Protein AF-A0A6A5A853-F1 (afdb_monomer_lite)

pLDDT: mean 79.04, std 18.07, range [31.53, 97.19]

Secondary structure (DSSP, 8-state):
---------------SS----S--HHHHTTS-TTS-TTT-HHHHHHHHHHHH----TT----HHHHH--STHHHHH---S-STTTTTHHHHHHHHT-SSHHHHHHHHHHHHHHHS--SS-EEEEEE-SS-TTSEEEEEE----SS-THHHH-HHHHHHHHHHHHHHHHHHHHHTT-TT-

Structure (mmCIF, N/CA/C/O backbone):
data_AF-A0A6A5A853-F1
#
_entry.id   AF-A0A6A5A853-F1
#
loop_
_atom_site.group_PDB
_atom_site.id
_atom_site.type_symbol
_atom_site.label_atom_id
_atom_site.label_alt_id
_atom_site.label_comp_id
_atom_site.label_asym_id
_atom_site.label_entity_id
_atom_site.label_seq_id
_atom_site.pdbx_PDB_ins_code
_atom_site.Cartn_x
_atom_site.Cartn_y
_atom_site.Cartn_z
_atom_site.occupancy
_atom_site.B_iso_or_equiv
_atom_site.auth_seq_id
_atom_site.auth_comp_id
_atom_site.auth_asym_id
_atom_site.auth_atom_id
_atom_site.pdbx_PDB_model_num
ATOM 1 N N . MET A 1 1 ? 55.781 -41.368 -18.806 1.00 39.34 1 MET A N 1
ATOM 2 C CA . MET A 1 1 ? 54.923 -41.320 -20.010 1.00 39.34 1 MET A CA 1
ATOM 3 C C . MET A 1 1 ? 53.475 -41.257 -19.551 1.00 39.34 1 MET A C 1
ATOM 5 O O . MET A 1 1 ? 52.946 -42.272 -19.120 1.00 39.34 1 MET A O 1
ATOM 9 N N . VAL A 1 2 ? 52.880 -40.063 -19.528 1.00 32.03 2 VAL A N 1
ATOM 10 C CA . VAL A 1 2 ? 51.516 -39.831 -19.022 1.00 32.03 2 VAL A CA 1
ATOM 11 C C . VAL A 1 2 ? 50.586 -39.707 -20.227 1.00 32.03 2 VAL A C 1
ATOM 13 O O . VAL A 1 2 ? 50.785 -38.834 -21.066 1.00 32.03 2 VAL A O 1
ATOM 16 N N . LYS A 1 3 ? 49.622 -40.625 -20.353 1.00 31.53 3 LYS A N 1
ATOM 17 C CA . LYS A 1 3 ? 48.607 -40.612 -21.414 1.00 31.53 3 LYS A CA 1
ATOM 18 C C . LYS A 1 3 ? 47.469 -39.683 -20.992 1.00 31.53 3 LYS A C 1
ATOM 20 O O . LYS A 1 3 ? 46.759 -39.989 -20.041 1.00 31.53 3 LYS A O 1
ATOM 25 N N . ILE A 1 4 ? 47.308 -38.569 -21.700 1.00 37.59 4 ILE A N 1
ATOM 26 C CA . ILE A 1 4 ? 46.165 -37.664 -21.547 1.00 37.59 4 ILE A CA 1
ATOM 27 C C . ILE A 1 4 ? 45.057 -38.181 -22.466 1.00 37.59 4 ILE A C 1
ATOM 29 O O . ILE A 1 4 ? 45.214 -38.197 -23.685 1.00 37.59 4 ILE A O 1
ATOM 33 N N . ILE A 1 5 ? 43.960 -38.651 -21.875 1.00 41.09 5 ILE A N 1
ATOM 34 C CA . ILE A 1 5 ? 42.750 -39.044 -22.601 1.00 41.09 5 ILE A CA 1
ATOM 35 C C . ILE A 1 5 ? 41.866 -37.799 -22.678 1.00 41.09 5 ILE A C 1
ATOM 37 O O . ILE A 1 5 ? 41.327 -37.355 -21.668 1.00 41.09 5 ILE A O 1
ATOM 41 N N . VAL A 1 6 ? 41.753 -37.217 -23.871 1.00 38.09 6 VAL A N 1
ATOM 42 C CA . VAL A 1 6 ? 40.816 -36.123 -24.150 1.00 38.09 6 VAL A CA 1
ATOM 43 C C . VAL A 1 6 ? 39.434 -36.742 -24.340 1.00 38.09 6 VAL A C 1
ATOM 45 O O . VAL A 1 6 ? 39.180 -37.409 -25.341 1.00 38.09 6 VAL A O 1
ATOM 48 N N . ALA A 1 7 ? 38.552 -36.559 -23.360 1.00 42.62 7 ALA A N 1
ATOM 49 C CA . ALA A 1 7 ? 37.142 -36.891 -23.500 1.00 42.62 7 ALA A CA 1
ATOM 50 C C . ALA A 1 7 ? 36.478 -35.828 -24.388 1.00 42.62 7 ALA A C 1
ATOM 52 O O . ALA A 1 7 ? 36.360 -34.667 -23.999 1.00 42.62 7 ALA A O 1
ATOM 53 N N . ALA A 1 8 ? 36.081 -36.220 -25.598 1.00 42.03 8 ALA A N 1
ATOM 54 C CA . ALA A 1 8 ? 35.264 -35.389 -26.468 1.00 42.03 8 ALA A CA 1
ATOM 55 C C . ALA A 1 8 ? 33.878 -35.211 -25.825 1.00 42.03 8 ALA A C 1
ATOM 57 O O . ALA A 1 8 ? 33.129 -36.175 -25.675 1.00 42.03 8 ALA A O 1
ATOM 58 N N . LEU A 1 9 ? 33.551 -33.980 -25.430 1.00 42.72 9 LEU A N 1
ATOM 59 C CA . LEU A 1 9 ? 32.197 -33.583 -25.054 1.00 42.72 9 LEU A CA 1
ATOM 60 C C . LEU A 1 9 ? 31.301 -33.708 -26.292 1.00 42.72 9 LEU A C 1
ATOM 62 O O . LEU A 1 9 ? 31.403 -32.921 -27.231 1.00 42.72 9 LEU A O 1
ATOM 66 N N . SER A 1 10 ? 30.435 -34.717 -26.306 1.00 42.38 10 SER A N 1
ATOM 67 C CA . SER A 1 10 ? 29.369 -34.843 -27.293 1.00 42.38 10 SER A CA 1
ATOM 68 C C . SER A 1 10 ? 28.344 -33.729 -27.072 1.00 42.38 10 SER A C 1
ATOM 70 O O . SER A 1 10 ? 27.601 -33.746 -26.090 1.00 42.38 10 SER A O 1
ATOM 72 N N . ALA A 1 11 ? 28.299 -32.764 -27.989 1.00 46.34 11 ALA A N 1
ATOM 73 C CA . ALA A 1 11 ? 27.230 -31.780 -28.076 1.00 46.34 11 ALA A CA 1
ATOM 74 C C . ALA A 1 11 ? 25.948 -32.465 -28.572 1.00 46.34 11 ALA A C 1
ATOM 76 O O . ALA A 1 11 ? 25.754 -32.650 -29.769 1.00 46.34 11 ALA A O 1
ATOM 77 N N . ALA A 1 12 ? 25.085 -32.875 -27.645 1.00 43.31 12 ALA A N 1
ATOM 78 C CA . ALA A 1 12 ? 23.719 -33.278 -27.956 1.00 43.31 12 ALA A CA 1
ATOM 79 C C . ALA A 1 12 ? 22.814 -33.055 -26.738 1.00 43.31 12 ALA A C 1
ATOM 81 O O . ALA A 1 12 ? 22.357 -33.995 -26.097 1.00 43.31 12 ALA A O 1
ATOM 82 N N . VAL A 1 13 ? 22.544 -31.787 -26.430 1.00 45.78 13 VAL A N 1
ATOM 83 C CA . VAL A 1 13 ? 21.295 -31.402 -25.763 1.00 45.78 13 VAL A CA 1
ATOM 84 C C . VAL A 1 13 ? 20.486 -30.631 -26.801 1.00 45.78 13 VAL A C 1
ATOM 86 O O . VAL A 1 13 ? 20.408 -29.409 -26.773 1.00 45.78 13 VAL A O 1
ATOM 89 N N . ALA A 1 14 ? 19.949 -31.352 -27.789 1.00 42.47 14 ALA A N 1
ATOM 90 C CA . ALA A 1 14 ? 18.839 -30.830 -28.573 1.00 42.47 14 ALA A CA 1
ATOM 91 C C . ALA A 1 14 ? 17.615 -30.887 -27.654 1.00 42.47 14 ALA A C 1
ATOM 93 O O . ALA A 1 14 ? 17.169 -31.961 -27.247 1.00 42.47 14 ALA A O 1
ATOM 94 N N . SER A 1 15 ? 17.178 -29.711 -27.225 1.00 48.81 15 SER A N 1
ATOM 95 C CA . SER A 1 15 ? 16.105 -29.495 -26.269 1.00 48.81 15 SER A CA 1
ATOM 96 C C . SER A 1 15 ? 14.772 -30.045 -26.791 1.00 48.81 15 SER A C 1
ATOM 98 O O . SER A 1 15 ? 14.417 -29.879 -27.952 1.00 48.81 15 SER A O 1
ATOM 100 N N . ALA A 1 16 ? 14.005 -30.686 -25.908 1.00 45.00 16 ALA A N 1
ATOM 101 C CA . ALA A 1 16 ? 12.669 -31.229 -26.173 1.00 45.00 16 ALA A CA 1
ATOM 102 C C . ALA A 1 16 ? 11.570 -30.146 -26.288 1.00 45.00 16 ALA A C 1
ATOM 104 O O . ALA A 1 16 ? 10.405 -30.405 -25.991 1.00 45.00 16 ALA A O 1
ATOM 105 N N . PHE A 1 17 ? 11.925 -28.933 -26.710 1.00 49.03 17 PHE A N 1
ATOM 106 C CA . PHE A 1 17 ? 10.960 -27.899 -27.062 1.00 49.03 17 PHE A CA 1
ATOM 107 C C . PHE A 1 17 ? 10.778 -27.955 -28.577 1.00 49.03 17 PHE A C 1
ATOM 109 O O . PHE A 1 17 ? 11.746 -27.818 -29.321 1.00 49.03 17 PHE A O 1
ATOM 116 N N . GLY A 1 18 ? 9.553 -28.217 -29.040 1.00 44.97 18 GLY A N 1
ATOM 117 C CA . GLY A 1 18 ? 9.230 -28.145 -30.464 1.00 44.97 18 GLY A CA 1
ATOM 118 C C . GLY A 1 18 ? 9.735 -26.831 -31.063 1.00 44.97 18 GLY A C 1
ATOM 119 O O . GLY A 1 18 ? 9.743 -25.800 -30.392 1.00 44.97 18 GLY A O 1
ATOM 120 N N . THR A 1 19 ? 10.190 -26.871 -32.313 1.00 48.22 19 THR A N 1
ATOM 121 C CA . THR A 1 19 ? 10.707 -25.697 -33.018 1.00 48.22 19 THR A CA 1
ATOM 122 C C . THR A 1 19 ? 9.565 -24.715 -33.272 1.00 48.22 19 THR A C 1
ATOM 124 O O . THR A 1 19 ? 8.918 -24.763 -34.317 1.00 48.22 19 THR A O 1
ATOM 127 N N . ILE A 1 20 ? 9.299 -23.818 -32.324 1.00 53.41 20 ILE A N 1
ATOM 128 C CA . ILE A 1 20 ? 8.669 -22.539 -32.642 1.00 53.41 20 ILE A CA 1
ATOM 129 C C . ILE A 1 20 ? 9.735 -21.791 -33.441 1.00 53.41 20 ILE A C 1
ATOM 131 O O . ILE A 1 20 ? 10.624 -21.170 -32.869 1.00 53.41 20 ILE A O 1
ATOM 135 N N . SER A 1 21 ? 9.738 -21.978 -34.761 1.00 61.03 21 SER A N 1
ATOM 136 C CA . SER A 1 21 ? 10.718 -21.334 -35.637 1.00 61.03 21 SER A CA 1
ATOM 137 C C . SER A 1 21 ? 10.469 -19.833 -35.748 1.00 61.03 21 SER A C 1
ATOM 139 O O . SER A 1 21 ? 11.397 -19.097 -36.054 1.00 61.03 21 SER A O 1
ATOM 141 N N . GLU A 1 22 ? 9.238 -19.384 -35.485 1.00 71.75 22 GLU A N 1
ATOM 142 C CA . GLU A 1 22 ? 8.838 -17.982 -35.565 1.00 71.75 22 GLU A CA 1
ATOM 143 C C . GLU A 1 22 ? 7.839 -17.653 -34.452 1.00 71.75 22 GLU A C 1
ATOM 145 O O . GLU A 1 22 ? 6.860 -18.374 -34.233 1.00 71.75 22 GLU A O 1
ATOM 150 N N . LEU A 1 23 ? 8.099 -16.561 -33.734 1.00 79.69 23 LEU A N 1
ATOM 151 C CA . LEU A 1 23 ? 7.149 -16.002 -32.779 1.00 79.69 23 LEU A CA 1
ATOM 152 C C . LEU A 1 23 ? 5.964 -15.375 -33.538 1.00 79.69 23 LEU A C 1
ATOM 154 O O . LEU A 1 23 ? 6.157 -14.835 -34.631 1.00 79.69 23 LEU A O 1
ATOM 158 N N . PRO A 1 24 ? 4.739 -15.402 -32.976 1.00 85.94 24 PRO A N 1
ATOM 159 C CA . PRO A 1 24 ? 3.606 -14.672 -33.539 1.00 85.94 24 PRO A CA 1
ATOM 160 C C . PRO A 1 24 ? 3.952 -13.196 -33.760 1.00 85.94 24 PRO A C 1
ATOM 162 O O . PRO A 1 24 ? 4.693 -12.605 -32.970 1.00 85.94 24 PRO A O 1
ATOM 165 N N . ARG A 1 25 ? 3.390 -12.585 -34.810 1.00 82.81 25 ARG A N 1
ATOM 166 C CA . ARG A 1 25 ? 3.684 -11.187 -35.181 1.00 82.81 25 ARG A CA 1
ATOM 167 C C . ARG A 1 25 ? 3.374 -10.199 -34.062 1.00 82.81 25 ARG A C 1
ATOM 169 O O . ARG A 1 25 ? 4.016 -9.161 -33.952 1.00 82.81 25 ARG A O 1
ATOM 176 N N . GLU A 1 26 ? 2.408 -10.530 -33.219 1.00 83.12 26 GLU A N 1
ATOM 177 C CA . GLU A 1 26 ? 2.022 -9.762 -32.041 1.00 83.12 26 GLU A CA 1
ATOM 178 C C . GLU A 1 26 ? 3.152 -9.671 -31.006 1.00 83.12 26 GLU A C 1
ATOM 180 O O . GLU A 1 26 ? 3.218 -8.693 -30.275 1.00 83.12 26 GLU A O 1
ATOM 185 N N . ILE A 1 27 ? 4.046 -10.664 -30.958 1.00 84.12 27 ILE A N 1
ATOM 186 C CA . ILE A 1 27 ? 5.218 -10.677 -30.077 1.00 84.12 27 ILE A CA 1
ATOM 187 C C . ILE A 1 27 ? 6.435 -10.124 -30.817 1.00 84.12 27 ILE A C 1
ATOM 189 O O . ILE A 1 27 ? 7.106 -9.238 -30.298 1.00 84.12 27 ILE A O 1
ATOM 193 N N . SER A 1 28 ? 6.697 -10.576 -32.048 1.00 84.56 28 SER A N 1
ATOM 194 C CA . SER A 1 28 ? 7.885 -10.127 -32.788 1.00 84.56 28 SER A CA 1
ATOM 195 C C . SER A 1 28 ? 7.856 -8.638 -33.146 1.00 84.56 28 SER A C 1
ATOM 197 O O . SER A 1 28 ? 8.901 -8.001 -33.168 1.00 84.56 28 SER A O 1
ATOM 199 N N . SER A 1 29 ? 6.676 -8.033 -33.331 1.00 89.00 29 SER A N 1
ATOM 200 C CA . SER A 1 29 ? 6.549 -6.577 -33.534 1.00 89.00 29 SER A CA 1
ATOM 201 C C . SER A 1 29 ? 6.886 -5.726 -32.302 1.00 89.00 29 SER A C 1
ATOM 203 O O . SER A 1 29 ? 7.040 -4.513 -32.432 1.00 89.00 29 SER A O 1
ATOM 205 N N . LEU A 1 30 ? 6.997 -6.334 -31.117 1.00 89.94 30 LEU A N 1
ATOM 206 C CA . LEU A 1 30 ? 7.338 -5.658 -29.861 1.00 89.94 30 LEU A CA 1
ATOM 207 C C . LEU A 1 30 ? 8.830 -5.767 -29.511 1.00 89.94 30 LEU A C 1
ATOM 209 O O . LEU A 1 30 ? 9.316 -5.018 -28.659 1.00 89.94 30 LEU A O 1
ATOM 213 N N . MET A 1 31 ? 9.543 -6.666 -30.190 1.00 91.62 31 MET A N 1
ATOM 214 C CA . MET A 1 31 ? 10.965 -6.938 -30.004 1.00 91.62 31 MET A CA 1
ATOM 215 C C . MET A 1 31 ? 11.835 -5.933 -30.766 1.00 91.62 31 MET A C 1
ATOM 217 O O . MET A 1 31 ? 11.426 -5.385 -31.790 1.00 91.62 31 MET A O 1
ATOM 221 N N . ASP A 1 32 ? 13.049 -5.698 -30.275 1.00 94.19 32 ASP A N 1
ATOM 222 C CA . ASP A 1 32 ? 14.112 -4.977 -30.977 1.00 94.19 32 ASP A CA 1
ATOM 223 C C . ASP A 1 32 ? 15.209 -5.964 -31.397 1.00 94.19 32 ASP A C 1
ATOM 225 O O . ASP A 1 32 ? 16.184 -6.207 -30.685 1.00 94.19 32 ASP A O 1
ATOM 229 N N . GLU A 1 33 ? 15.048 -6.548 -32.586 1.00 89.75 33 GLU A N 1
ATOM 230 C CA . GLU A 1 33 ? 15.988 -7.536 -33.130 1.00 89.75 33 GLU A CA 1
ATOM 231 C C . GLU A 1 33 ? 17.381 -6.960 -33.456 1.00 89.75 33 GLU A C 1
ATOM 233 O O . GLU A 1 33 ? 18.276 -7.706 -33.854 1.00 89.75 33 GLU A O 1
ATOM 238 N N . THR A 1 34 ? 17.591 -5.647 -33.292 1.00 94.00 34 THR A N 1
ATOM 239 C CA . THR A 1 34 ? 18.903 -5.011 -33.488 1.00 94.00 34 THR A CA 1
ATOM 240 C C . THR A 1 34 ? 19.836 -5.167 -32.285 1.00 94.00 34 THR A C 1
ATOM 242 O O . THR A 1 34 ? 21.048 -4.983 -32.424 1.00 94.00 34 THR A O 1
ATOM 245 N N . VAL A 1 35 ? 19.298 -5.541 -31.121 1.00 95.50 35 VAL A N 1
ATOM 246 C CA . VAL A 1 35 ? 20.057 -5.780 -29.888 1.00 95.50 35 VAL A CA 1
ATOM 247 C C . VAL A 1 35 ? 20.441 -7.257 -29.781 1.00 95.50 35 VAL A C 1
ATOM 249 O O . VAL A 1 35 ? 19.623 -8.135 -30.033 1.00 95.50 35 VAL A O 1
ATOM 252 N N . ASP A 1 36 ? 21.679 -7.566 -29.381 1.00 92.31 36 ASP A N 1
ATOM 253 C CA . ASP A 1 36 ? 22.092 -8.959 -29.168 1.00 92.31 36 ASP A CA 1
ATOM 254 C C . ASP A 1 36 ? 21.442 -9.529 -27.887 1.00 92.31 36 ASP A C 1
ATOM 256 O O . ASP A 1 36 ? 21.776 -9.068 -26.783 1.00 92.31 36 ASP A O 1
ATOM 260 N N . PRO A 1 37 ? 20.582 -10.565 -27.986 1.00 92.12 37 PRO A N 1
ATOM 261 C CA . PRO A 1 37 ? 19.928 -11.177 -26.830 1.00 92.12 37 PRO A CA 1
ATOM 262 C C . PRO A 1 37 ? 20.900 -11.788 -25.814 1.00 92.12 37 PRO A C 1
ATOM 264 O O . PRO A 1 37 ? 20.539 -11.941 -24.649 1.00 92.12 37 PRO A O 1
ATOM 267 N N . CYS A 1 38 ? 22.125 -12.142 -26.218 1.00 94.38 38 CYS A N 1
ATOM 268 C CA . CYS A 1 38 ? 23.146 -12.664 -25.306 1.00 94.38 38 CYS A CA 1
ATOM 269 C C . CYS A 1 38 ? 23.765 -11.570 -24.424 1.00 94.38 38 CYS A C 1
ATOM 271 O O . CYS A 1 38 ? 24.448 -11.887 -23.450 1.00 94.38 38 CYS A O 1
ATOM 273 N N . THR A 1 39 ? 23.546 -10.298 -24.768 1.00 96.75 39 THR A N 1
ATOM 274 C CA . THR A 1 39 ? 24.111 -9.138 -24.065 1.00 96.75 39 THR A CA 1
ATOM 275 C C . THR A 1 39 ? 23.057 -8.370 -23.277 1.00 96.75 39 THR A C 1
ATOM 277 O O . THR A 1 39 ? 23.296 -8.036 -22.120 1.00 96.75 39 THR A O 1
ATOM 280 N N . ASP A 1 40 ? 21.881 -8.148 -23.869 1.00 95.19 40 ASP A N 1
ATOM 281 C CA . ASP A 1 40 ? 20.743 -7.491 -23.230 1.00 95.19 40 ASP A CA 1
ATOM 282 C C . ASP A 1 40 ? 19.433 -8.082 -23.765 1.00 95.19 40 ASP A C 1
ATOM 284 O O . ASP A 1 40 ? 18.794 -7.575 -24.692 1.00 95.19 40 ASP A O 1
ATOM 288 N N . PHE A 1 41 ? 19.039 -9.203 -23.159 1.00 95.00 41 PHE A N 1
ATOM 289 C CA . PHE A 1 41 ? 17.807 -9.895 -23.519 1.00 95.00 41 PHE A CA 1
ATOM 290 C C . PHE A 1 41 ? 16.562 -9.028 -23.294 1.00 95.00 41 PHE A C 1
ATOM 292 O O . PHE A 1 41 ? 15.581 -9.169 -24.022 1.00 95.00 41 PHE A O 1
ATOM 299 N N . TYR A 1 42 ? 16.589 -8.118 -22.313 1.00 93.06 42 TYR A N 1
ATOM 300 C CA . TYR A 1 42 ? 15.448 -7.255 -22.027 1.00 93.06 42 TYR A CA 1
ATOM 301 C C . TYR A 1 42 ? 15.214 -6.277 -23.180 1.00 93.06 42 TYR A C 1
ATOM 303 O O . TYR A 1 42 ? 14.119 -6.264 -23.741 1.00 93.06 42 TYR A O 1
ATOM 311 N N . SER A 1 43 ? 16.244 -5.543 -23.599 1.00 93.88 43 SER A N 1
ATOM 312 C CA . SER A 1 43 ? 16.142 -4.610 -24.727 1.00 93.88 43 SER A CA 1
ATOM 313 C C . SER A 1 43 ? 15.818 -5.331 -26.038 1.00 93.88 43 SER A C 1
ATOM 315 O O . SER A 1 43 ? 14.944 -4.878 -26.770 1.00 93.88 43 SER A O 1
ATOM 317 N N . TYR A 1 44 ? 16.406 -6.506 -26.292 1.00 93.56 44 TYR A N 1
ATOM 318 C CA . TYR A 1 44 ? 16.028 -7.338 -27.442 1.00 93.56 44 TYR A CA 1
ATOM 319 C C . TYR A 1 44 ? 14.543 -7.733 -27.419 1.00 93.56 44 TYR A C 1
ATOM 321 O O . TYR A 1 44 ? 13.849 -7.655 -28.429 1.00 93.56 44 TYR A O 1
ATOM 329 N N . SER A 1 45 ? 14.026 -8.145 -26.260 1.00 92.06 45 SER A N 1
ATOM 330 C CA . SER A 1 45 ? 12.650 -8.646 -26.149 1.00 92.06 45 SER A CA 1
ATOM 331 C C . SER A 1 45 ? 11.579 -7.546 -26.114 1.00 92.06 45 SER A C 1
ATOM 333 O O . SER A 1 45 ? 10.477 -7.767 -26.611 1.00 92.06 45 SER A O 1
ATOM 335 N N . CYS A 1 46 ? 11.893 -6.369 -25.561 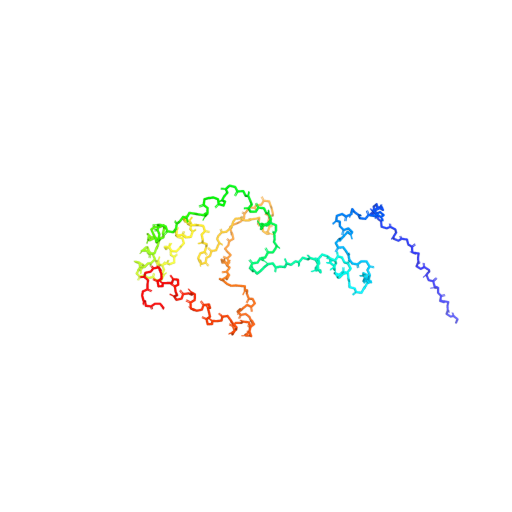1.00 90.88 46 CYS A N 1
ATOM 336 C CA . CYS A 1 46 ? 10.916 -5.319 -25.243 1.00 90.88 46 CYS A CA 1
ATOM 337 C C . CYS A 1 46 ? 11.233 -3.944 -25.854 1.00 90.88 46 CYS A C 1
ATOM 339 O O . CYS A 1 46 ? 10.453 -3.011 -25.661 1.00 90.88 46 CYS A O 1
ATOM 341 N N . GLY A 1 47 ? 12.366 -3.770 -26.540 1.00 90.62 47 GLY A N 1
ATOM 342 C CA . GLY A 1 47 ? 12.885 -2.451 -26.926 1.00 90.62 47 GLY A CA 1
ATOM 343 C C . GLY A 1 47 ? 11.937 -1.651 -27.819 1.00 90.62 47 GLY A C 1
ATOM 344 O O . GLY A 1 47 ? 11.691 -0.468 -27.571 1.00 90.62 47 GLY A O 1
ATOM 345 N N . THR A 1 48 ? 11.310 -2.301 -28.803 1.00 91.62 48 THR A N 1
ATOM 346 C CA . THR A 1 48 ? 10.322 -1.647 -29.674 1.00 91.62 48 THR A CA 1
ATOM 347 C C . THR A 1 48 ? 9.053 -1.277 -28.905 1.00 91.62 48 THR A C 1
ATOM 349 O O . THR A 1 48 ? 8.507 -0.192 -29.112 1.00 91.62 48 THR A O 1
ATOM 352 N N . TRP A 1 49 ? 8.593 -2.123 -27.979 1.00 87.62 49 TRP A N 1
ATOM 353 C CA . TRP A 1 49 ? 7.461 -1.793 -27.108 1.00 87.62 49 TRP A CA 1
ATOM 354 C C . TRP A 1 49 ? 7.767 -0.606 -26.192 1.00 87.62 49 TRP A C 1
ATOM 356 O O . TRP A 1 49 ? 6.951 0.310 -26.093 1.00 87.62 49 TRP A O 1
ATOM 366 N N . GLN A 1 50 ? 8.943 -0.589 -25.565 1.00 84.44 50 GLN A N 1
ATOM 367 C CA . GLN A 1 50 ? 9.358 0.476 -24.653 1.00 84.44 50 GLN A CA 1
ATOM 368 C C . GLN A 1 50 ? 9.464 1.826 -25.369 1.00 84.44 50 GLN A C 1
ATOM 370 O O . GLN A 1 50 ? 9.023 2.839 -24.833 1.00 84.44 50 GLN A O 1
ATOM 375 N N . ASN A 1 51 ? 9.984 1.839 -26.599 1.00 85.12 51 ASN A N 1
ATOM 376 C CA . ASN A 1 51 ? 10.101 3.060 -27.397 1.00 85.12 51 ASN A CA 1
ATOM 377 C C . ASN A 1 51 ? 8.747 3.615 -27.864 1.00 85.12 51 ASN A C 1
ATOM 379 O O . ASN A 1 51 ? 8.606 4.824 -28.037 1.00 85.12 51 ASN A O 1
ATOM 383 N N . ASN A 1 52 ? 7.757 2.745 -28.079 1.00 83.88 52 ASN A N 1
ATOM 384 C CA . ASN A 1 52 ? 6.456 3.131 -28.631 1.00 83.88 52 ASN A CA 1
ATOM 385 C C . ASN A 1 52 ? 5.347 3.275 -27.579 1.00 83.88 52 ASN A C 1
ATOM 387 O O . ASN A 1 52 ? 4.266 3.773 -27.897 1.00 83.88 52 ASN A O 1
ATOM 391 N N . THR A 1 53 ? 5.588 2.858 -26.335 1.00 75.94 53 THR A N 1
ATOM 392 C CA . THR A 1 53 ? 4.601 2.943 -25.254 1.00 75.94 53 THR A CA 1
ATOM 393 C C . THR A 1 53 ? 4.868 4.170 -24.399 1.00 75.94 53 THR A C 1
ATOM 395 O O . THR A 1 53 ? 5.834 4.230 -23.643 1.00 75.94 53 THR A O 1
ATOM 398 N N . LEU A 1 54 ? 3.973 5.151 -24.486 1.00 70.62 54 LEU A N 1
ATOM 399 C CA . LEU A 1 54 ? 3.968 6.281 -23.568 1.00 70.62 54 LEU A CA 1
ATOM 400 C C . LEU A 1 54 ? 3.257 5.875 -22.279 1.00 70.62 54 LEU A C 1
ATOM 402 O O . LEU A 1 54 ? 2.092 5.476 -22.301 1.00 70.62 54 LEU A O 1
ATOM 406 N N . LEU A 1 55 ? 3.942 6.020 -21.147 1.00 67.56 55 LEU A N 1
ATOM 407 C CA . LEU A 1 55 ? 3.274 6.034 -19.853 1.00 67.56 55 LEU A CA 1
ATOM 408 C C . LEU A 1 55 ? 2.589 7.397 -19.718 1.00 67.56 55 LEU A C 1
ATOM 410 O O . LEU A 1 55 ? 3.259 8.426 -19.629 1.00 67.56 55 LEU A O 1
ATOM 414 N N . TYR A 1 56 ? 1.256 7.423 -19.762 1.00 58.62 56 TYR A N 1
ATOM 415 C CA . TYR A 1 56 ? 0.520 8.619 -19.362 1.00 58.62 56 TYR A CA 1
ATOM 416 C C . TYR A 1 56 ? 0.773 8.888 -17.879 1.00 58.62 56 TYR A C 1
ATOM 418 O O . TYR A 1 56 ? 0.892 7.951 -17.083 1.00 58.62 56 TYR A O 1
ATOM 426 N N . ASP A 1 57 ? 0.840 10.170 -17.521 1.00 53.72 57 ASP A N 1
ATOM 427 C CA . ASP A 1 57 ? 1.018 10.593 -16.137 1.00 53.72 57 ASP A CA 1
ATOM 428 C C . ASP A 1 57 ? -0.051 9.908 -15.266 1.00 53.72 57 ASP A C 1
ATOM 430 O O . ASP A 1 57 ? -1.241 9.922 -15.602 1.00 53.72 57 ASP A O 1
ATOM 434 N N . ASN A 1 58 ? 0.384 9.268 -14.178 1.00 53.81 58 ASN A N 1
ATOM 435 C CA . ASN A 1 58 ? -0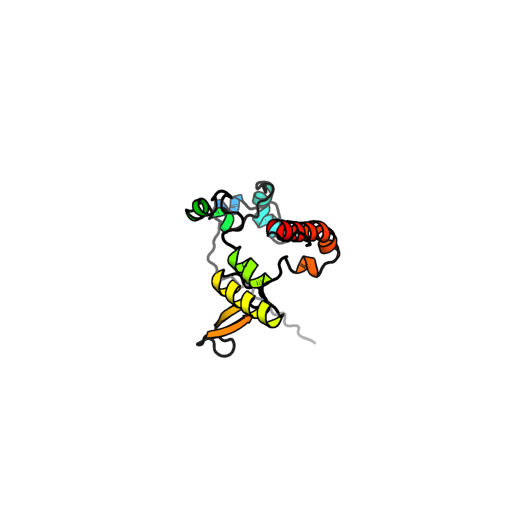.455 8.529 -13.227 1.00 53.81 58 ASN A CA 1
ATOM 436 C C . ASN A 1 58 ? -0.960 7.115 -13.632 1.00 53.81 58 ASN A C 1
ATOM 438 O O . ASN A 1 58 ? -1.921 6.627 -13.031 1.00 53.81 58 ASN A O 1
ATOM 442 N N . GLN A 1 59 ? -0.342 6.416 -14.599 1.00 61.31 59 GLN A N 1
ATOM 443 C CA . GLN A 1 59 ? -0.667 5.004 -14.890 1.00 61.31 59 GLN A CA 1
ATOM 444 C C . GLN A 1 59 ? 0.418 4.004 -14.464 1.00 61.31 59 GLN A C 1
ATOM 446 O O . GLN A 1 59 ? 1.534 4.016 -14.972 1.00 61.31 59 GLN A O 1
ATOM 451 N N . ASN A 1 60 ? 0.027 3.048 -13.613 1.00 59.00 60 ASN A N 1
ATOM 452 C CA . ASN A 1 60 ? 0.685 1.746 -13.501 1.00 59.00 60 ASN A CA 1
ATOM 453 C C . ASN A 1 60 ? 0.003 0.777 -14.479 1.00 59.00 60 ASN A C 1
ATOM 455 O O . ASN A 1 60 ? -1.178 0.454 -14.317 1.00 59.00 60 ASN A O 1
ATOM 459 N N . ILE A 1 61 ? 0.720 0.315 -15.505 1.00 61.59 61 ILE A N 1
ATOM 460 C CA . ILE A 1 61 ? 0.188 -0.683 -16.441 1.00 61.59 61 ILE A CA 1
ATOM 461 C C . ILE A 1 61 ? 0.251 -2.047 -15.753 1.00 61.59 61 ILE A C 1
ATOM 463 O O . ILE A 1 61 ? 1.317 -2.633 -15.594 1.00 61.59 61 ILE A O 1
ATOM 467 N N . ASN A 1 62 ? -0.903 -2.550 -15.321 1.00 59.41 62 ASN A N 1
ATOM 468 C CA . ASN A 1 62 ? -1.049 -3.899 -14.797 1.00 59.41 62 ASN A CA 1
ATOM 469 C C . ASN A 1 62 ? -2.334 -4.523 -15.352 1.00 59.41 62 ASN A C 1
ATOM 471 O O . ASN A 1 62 ? -3.197 -3.845 -15.907 1.00 59.41 62 ASN A O 1
ATOM 475 N N . VAL A 1 63 ? -2.478 -5.839 -15.212 1.00 57.72 63 VAL A N 1
ATOM 476 C CA . VAL A 1 63 ? -3.639 -6.561 -15.757 1.00 57.72 63 VAL A CA 1
ATOM 477 C C . VAL A 1 63 ? -4.974 -5.999 -15.244 1.00 57.72 63 VAL A C 1
ATOM 479 O O . VAL A 1 63 ? -5.972 -6.016 -15.961 1.00 57.72 63 VAL A O 1
ATOM 482 N N . HIS A 1 64 ? -4.993 -5.434 -14.034 1.00 53.62 64 HIS A N 1
ATOM 483 C CA . HIS A 1 64 ? -6.192 -4.846 -13.448 1.00 53.62 64 HIS A CA 1
ATOM 484 C C . HIS A 1 64 ? -6.580 -3.519 -14.105 1.00 53.62 64 HIS A C 1
ATOM 486 O O . HIS A 1 64 ? -7.773 -3.274 -14.255 1.00 53.62 64 HIS A O 1
ATOM 492 N N . THR A 1 65 ? -5.625 -2.694 -14.553 1.00 54.56 65 THR A N 1
ATOM 493 C CA . THR A 1 65 ? -5.938 -1.448 -15.275 1.00 54.56 65 THR A CA 1
ATOM 494 C C . THR A 1 65 ? -6.486 -1.709 -16.677 1.00 54.56 65 THR A C 1
ATOM 496 O O . THR A 1 65 ? -7.321 -0.942 -17.150 1.00 54.56 65 THR A O 1
ATOM 499 N N . VAL A 1 66 ? -6.121 -2.835 -17.297 1.00 54.56 66 VAL A N 1
ATOM 500 C CA . VAL A 1 66 ? -6.680 -3.284 -18.586 1.00 54.56 66 VAL A CA 1
ATOM 501 C C . VAL A 1 66 ? -8.082 -3.895 -18.426 1.00 54.56 66 VAL A C 1
ATOM 503 O O . VAL A 1 66 ? -8.933 -3.728 -19.297 1.00 54.56 66 VAL A O 1
ATOM 506 N N . LEU A 1 67 ? -8.350 -4.575 -17.305 1.00 56.03 67 LEU A N 1
ATOM 507 C CA . LEU A 1 67 ? -9.629 -5.246 -17.023 1.00 56.03 67 LEU A CA 1
ATOM 508 C C . LEU A 1 67 ? -10.682 -4.353 -16.344 1.00 56.03 67 LEU A C 1
ATOM 510 O O . LEU A 1 67 ? -11.830 -4.771 -16.203 1.00 56.03 67 LEU A O 1
ATOM 514 N N . ALA A 1 68 ? -10.330 -3.135 -15.926 1.00 52.38 68 ALA A N 1
ATOM 515 C CA . ALA A 1 68 ? -11.194 -2.242 -15.146 1.00 52.38 68 ALA A CA 1
ATOM 516 C C . ALA A 1 68 ? -12.423 -1.683 -15.900 1.00 52.38 68 ALA A C 1
ATOM 518 O O . ALA A 1 68 ? -13.107 -0.812 -15.379 1.00 52.38 68 ALA A O 1
ATOM 519 N N . ALA A 1 69 ? -12.760 -2.171 -17.093 1.00 51.72 69 ALA A N 1
ATOM 520 C CA . ALA A 1 69 ? -13.919 -1.714 -17.864 1.00 51.72 69 ALA A CA 1
ATOM 521 C C . ALA A 1 69 ? -15.212 -2.515 -17.582 1.00 51.72 69 ALA A C 1
ATOM 523 O O . ALA A 1 69 ? -16.025 -2.693 -18.487 1.00 51.72 69 ALA A O 1
ATOM 524 N N . ASP A 1 70 ? -15.415 -3.019 -16.358 1.00 53.94 70 ASP A N 1
ATOM 525 C CA . ASP A 1 70 ? -16.613 -3.795 -15.995 1.00 53.94 70 ASP A CA 1
ATOM 526 C C . ASP A 1 70 ? -17.421 -3.143 -14.852 1.00 53.94 70 ASP A C 1
ATOM 528 O O . ASP A 1 70 ? -16.917 -2.315 -14.089 1.00 53.94 70 ASP A O 1
ATOM 532 N N . LYS A 1 71 ? -18.702 -3.524 -14.744 1.00 56.34 71 LYS A N 1
ATOM 533 C CA . LYS A 1 71 ? -19.828 -2.919 -13.985 1.00 56.34 71 LYS A CA 1
ATOM 534 C C . LYS A 1 71 ? -19.575 -2.511 -12.521 1.00 56.34 71 LYS A C 1
ATOM 536 O O . LYS A 1 71 ? -20.414 -1.841 -11.921 1.00 56.34 71 LYS A O 1
ATOM 541 N N . LEU A 1 72 ? -18.448 -2.895 -11.922 1.00 58.22 72 LEU A N 1
ATOM 542 C CA . LEU A 1 72 ? -18.038 -2.447 -10.589 1.00 58.22 72 LEU A CA 1
ATOM 543 C C . LEU A 1 72 ? -17.694 -0.947 -10.556 1.00 58.22 72 LEU A C 1
ATOM 545 O O . LEU A 1 72 ? -17.940 -0.292 -9.543 1.00 58.22 72 LEU A O 1
ATOM 549 N N . VAL A 1 73 ? -17.167 -0.397 -11.658 1.00 59.38 73 VAL A N 1
ATOM 550 C CA . VAL A 1 73 ? -16.733 1.010 -11.736 1.00 59.38 73 VAL A CA 1
ATOM 551 C C . VAL A 1 73 ? -17.895 1.980 -11.540 1.00 59.38 73 VAL A C 1
ATOM 553 O O . VAL A 1 73 ? -17.752 2.975 -10.839 1.00 59.38 73 VAL A O 1
ATOM 556 N N . GLU A 1 74 ? -19.080 1.665 -12.059 1.00 55.56 74 GLU A N 1
ATOM 557 C CA . GLU A 1 74 ? -20.259 2.530 -11.924 1.00 55.56 74 GLU A CA 1
ATOM 558 C C . GLU A 1 74 ? -20.708 2.680 -10.457 1.00 55.56 74 GLU A C 1
ATOM 560 O O . GLU A 1 74 ? -21.169 3.742 -10.045 1.00 55.56 74 GLU A O 1
ATOM 565 N N . LYS A 1 75 ? -20.484 1.650 -9.627 1.00 60.34 75 LYS A N 1
ATOM 566 C CA . LYS A 1 75 ? -20.747 1.697 -8.179 1.00 60.34 75 LYS A CA 1
ATOM 567 C C . LYS A 1 75 ? -19.640 2.415 -7.391 1.00 60.34 75 LYS A C 1
ATOM 569 O O . LYS A 1 75 ? -19.900 2.896 -6.293 1.00 60.34 75 LYS A O 1
ATOM 574 N N . LEU A 1 76 ? -18.424 2.489 -7.938 1.00 60.41 76 LEU A N 1
ATOM 575 C CA . LEU A 1 76 ? -17.283 3.223 -7.372 1.00 60.41 76 LEU A CA 1
ATOM 576 C C . LEU A 1 76 ? -17.331 4.727 -7.687 1.00 60.41 76 LEU A C 1
ATOM 578 O O . LEU A 1 76 ? -16.814 5.521 -6.909 1.00 60.41 76 LEU A O 1
ATOM 582 N N . LEU A 1 77 ? -17.994 5.132 -8.775 1.00 60.28 77 LEU A N 1
ATOM 583 C CA . LEU A 1 77 ? -18.167 6.534 -9.183 1.00 60.28 77 LEU A CA 1
ATOM 584 C C . LEU A 1 77 ? -19.259 7.286 -8.393 1.00 60.28 77 LEU A C 1
ATOM 586 O O . LEU A 1 77 ? -19.773 8.308 -8.852 1.00 60.28 77 LEU A O 1
ATOM 590 N N . MET A 1 78 ? -19.640 6.799 -7.208 1.00 56.34 78 MET A N 1
ATOM 591 C CA . MET A 1 78 ? -20.659 7.458 -6.3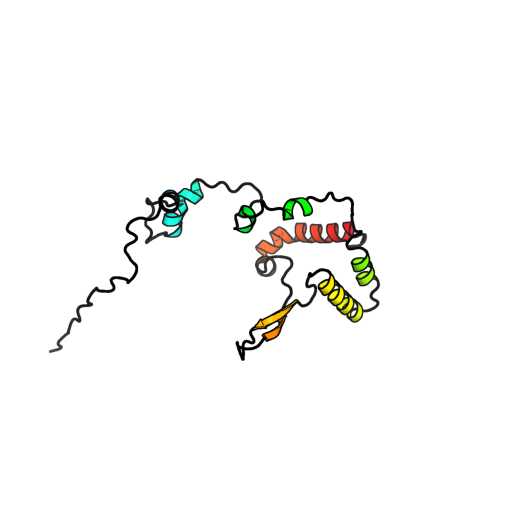95 1.00 56.34 78 MET A CA 1
ATOM 592 C C . MET A 1 78 ? -20.195 8.858 -5.946 1.00 56.34 78 MET A C 1
ATOM 594 O O . MET A 1 78 ? -19.071 9.011 -5.464 1.00 56.34 78 MET A O 1
ATOM 598 N N . PRO A 1 79 ? -21.049 9.892 -6.068 1.00 63.59 79 PRO A N 1
ATOM 599 C CA . PRO A 1 79 ? -20.719 11.236 -5.609 1.00 63.59 79 PRO A CA 1
ATOM 600 C C . PRO A 1 79 ? -20.495 11.259 -4.087 1.00 63.59 79 PRO A C 1
ATOM 602 O O . PRO A 1 79 ? -21.133 10.516 -3.342 1.00 63.59 79 PRO A O 1
ATOM 605 N N . ASN A 1 80 ? -19.608 12.145 -3.618 1.00 69.50 80 ASN A N 1
ATOM 606 C CA . ASN A 1 80 ? -19.190 12.288 -2.211 1.00 69.50 80 ASN A CA 1
ATOM 607 C C . ASN A 1 80 ? -20.288 12.867 -1.280 1.00 69.50 80 ASN A C 1
ATOM 609 O O . ASN A 1 80 ? -20.026 13.686 -0.404 1.00 69.50 80 ASN A O 1
ATOM 613 N N . THR A 1 81 ? -21.552 12.497 -1.476 1.00 78.31 81 THR A N 1
ATOM 614 C CA . THR A 1 81 ? -22.693 13.041 -0.723 1.00 78.31 81 THR A CA 1
ATOM 615 C C . THR A 1 81 ? -22.845 12.427 0.665 1.00 78.31 81 THR A C 1
ATOM 617 O O . THR A 1 81 ? -23.570 12.970 1.491 1.00 78.31 81 THR A O 1
ATOM 620 N N . LEU A 1 82 ? -22.199 11.286 0.926 1.00 82.81 82 LEU A N 1
ATOM 621 C CA . LEU A 1 82 ? -22.316 10.566 2.197 1.00 82.81 82 LEU A CA 1
ATOM 622 C C . LEU A 1 82 ? -21.336 11.064 3.269 1.00 82.81 82 LEU A C 1
ATOM 624 O O . LEU A 1 82 ? -21.561 10.806 4.451 1.00 82.81 82 LEU A O 1
ATOM 628 N N . GLY A 1 83 ? -20.273 11.779 2.881 1.00 85.62 83 GLY A N 1
ATOM 629 C CA . GLY A 1 83 ? -19.243 12.243 3.812 1.00 85.62 83 GLY A CA 1
ATOM 630 C C . GLY A 1 83 ? -18.751 11.117 4.731 1.00 85.62 83 GLY A C 1
ATOM 631 O O . GLY A 1 83 ? -18.427 10.025 4.269 1.00 85.62 83 GLY A O 1
ATOM 632 N N . LEU A 1 84 ? -18.742 11.368 6.043 1.00 87.19 84 LEU A N 1
ATOM 633 C CA . LEU A 1 84 ? -18.307 10.399 7.059 1.00 87.19 84 LEU A CA 1
ATOM 634 C C . LEU A 1 84 ? -19.376 9.378 7.467 1.00 87.19 84 LEU A C 1
ATOM 636 O O . LEU A 1 84 ? -19.048 8.435 8.185 1.00 87.19 84 LEU A O 1
ATOM 640 N N . ALA A 1 85 ? -20.629 9.520 7.020 1.00 89.19 85 ALA A N 1
ATOM 641 C CA . ALA A 1 85 ? -21.736 8.674 7.476 1.00 89.19 85 ALA A CA 1
ATOM 642 C C . ALA A 1 85 ? -21.441 7.156 7.422 1.00 89.19 85 ALA A C 1
ATOM 644 O O . ALA A 1 85 ? -21.813 6.463 8.367 1.00 89.19 85 ALA A O 1
ATOM 645 N N . PRO A 1 86 ? -20.728 6.614 6.408 1.00 87.19 86 PRO A N 1
ATOM 646 C CA . PRO A 1 86 ? -20.409 5.184 6.359 1.00 87.19 86 PRO A CA 1
ATOM 647 C C . PRO A 1 86 ? -19.420 4.695 7.430 1.00 87.19 86 PRO A C 1
ATOM 649 O O . PRO A 1 86 ? -19.368 3.498 7.702 1.00 87.19 86 PRO A O 1
ATOM 652 N N . ILE A 1 87 ? -18.606 5.584 8.009 1.00 86.88 87 ILE A N 1
ATOM 653 C CA . ILE A 1 87 ? -17.550 5.230 8.975 1.00 86.88 87 ILE A CA 1
ATOM 654 C C . ILE A 1 87 ? -17.752 5.855 10.359 1.00 86.88 87 ILE A C 1
ATOM 656 O O . ILE A 1 87 ? -17.011 5.524 11.283 1.00 86.88 87 ILE A O 1
ATOM 660 N N . GLU A 1 88 ? -18.751 6.722 10.527 1.00 89.06 88 GLU A N 1
ATOM 661 C CA . GLU A 1 88 ? -18.976 7.495 11.752 1.00 89.06 88 GLU A CA 1
ATOM 662 C C . GLU A 1 88 ? -19.130 6.602 12.992 1.00 89.06 88 GLU A C 1
ATOM 664 O O . GLU A 1 88 ? -18.485 6.839 14.015 1.00 89.06 88 GLU A O 1
ATOM 669 N N . ASP A 1 89 ? -19.905 5.518 12.895 1.00 91.75 89 ASP A N 1
ATOM 670 C CA . ASP A 1 89 ? -20.100 4.585 14.011 1.00 91.75 89 ASP A CA 1
ATOM 671 C C . ASP A 1 89 ? -18.796 3.884 14.413 1.00 91.75 89 ASP A C 1
ATOM 673 O O . ASP A 1 89 ? -18.509 3.725 15.604 1.00 91.75 89 ASP A O 1
ATOM 677 N N . HIS A 1 90 ? -17.958 3.520 13.437 1.00 89.81 90 HIS A N 1
ATOM 678 C CA . HIS A 1 90 ? -16.642 2.936 13.693 1.00 89.81 90 HIS A CA 1
ATOM 679 C C . HIS A 1 90 ? -15.700 3.949 14.357 1.00 89.81 90 HIS A C 1
ATOM 681 O O . HIS A 1 90 ? -15.024 3.616 15.334 1.00 89.81 90 HIS A O 1
ATOM 687 N N . LEU A 1 91 ? -15.691 5.202 13.887 1.00 88.31 91 LEU A N 1
ATOM 688 C CA . LEU A 1 91 ? -14.900 6.279 14.488 1.00 88.31 91 LEU A CA 1
ATOM 689 C C . LEU A 1 91 ? -15.337 6.551 15.931 1.00 88.31 91 LEU A C 1
ATOM 691 O O . LEU A 1 91 ? -14.498 6.633 16.832 1.00 88.31 91 LEU A O 1
ATOM 695 N N . LYS A 1 92 ? -16.647 6.630 16.181 1.00 89.88 92 LYS A N 1
ATOM 696 C CA . LYS A 1 92 ? -17.215 6.802 17.522 1.00 89.88 92 LYS A CA 1
ATOM 697 C C . LYS A 1 92 ? -16.879 5.626 18.437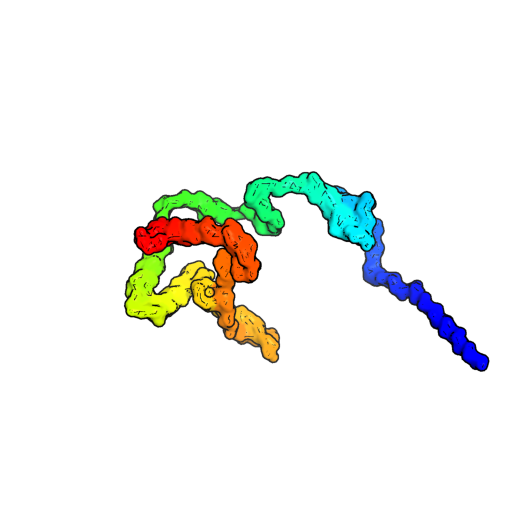 1.00 89.88 92 LYS A C 1
ATOM 699 O O . LYS A 1 92 ? -16.548 5.832 19.609 1.00 89.88 92 LYS A O 1
ATOM 704 N N . ALA A 1 93 ? -16.925 4.399 17.921 1.00 90.56 93 ALA A N 1
ATOM 705 C CA . ALA A 1 93 ? -16.527 3.219 18.673 1.00 90.56 93 ALA A CA 1
ATOM 706 C C . ALA A 1 93 ? -15.053 3.306 19.095 1.00 90.56 93 ALA A C 1
ATOM 708 O O . ALA A 1 93 ? -14.768 3.136 20.276 1.00 90.56 93 ALA A O 1
ATOM 709 N N . ILE A 1 94 ? -14.128 3.640 18.193 1.00 86.81 94 ILE A N 1
ATOM 710 C CA . ILE A 1 94 ? -12.699 3.766 18.534 1.00 86.81 94 ILE A CA 1
ATOM 711 C C . ILE A 1 94 ? -12.474 4.880 19.567 1.00 86.81 94 ILE A C 1
ATOM 713 O O . ILE A 1 94 ? -11.817 4.654 20.580 1.00 86.81 94 ILE A O 1
ATOM 717 N N . ARG A 1 95 ? -13.060 6.066 19.353 1.00 86.94 95 ARG A N 1
ATOM 718 C CA . ARG A 1 95 ? -12.886 7.241 20.229 1.00 86.94 95 ARG A CA 1
ATOM 719 C C . ARG A 1 95 ? -13.448 7.063 21.641 1.00 86.94 95 ARG A C 1
ATOM 721 O O . ARG A 1 95 ? -13.000 7.744 22.552 1.00 86.94 95 ARG A O 1
ATOM 728 N N . SER A 1 96 ? -14.433 6.184 21.820 1.00 91.25 96 SER A N 1
ATOM 729 C CA . SER A 1 96 ? -15.057 5.919 23.127 1.00 91.25 96 SER A CA 1
ATOM 730 C C . SER A 1 96 ? -14.385 4.799 23.926 1.00 91.25 96 SER A C 1
ATOM 732 O O . SER A 1 96 ? -14.907 4.408 24.968 1.00 91.25 96 SER A O 1
ATOM 734 N N . ALA A 1 97 ? -13.256 4.261 23.456 1.00 93.94 97 ALA A N 1
ATOM 735 C CA . ALA A 1 97 ? -12.480 3.298 24.225 1.00 93.94 97 ALA A CA 1
ATOM 736 C C . ALA A 1 97 ? -11.807 3.976 25.432 1.00 93.94 97 ALA A C 1
ATOM 738 O O . ALA A 1 97 ? -11.126 4.987 25.281 1.00 93.94 97 ALA A O 1
ATOM 739 N N . ASN A 1 98 ? -11.944 3.387 26.621 1.00 94.69 98 ASN A N 1
ATOM 740 C CA . ASN A 1 98 ? -11.384 3.924 27.868 1.00 94.69 98 ASN A CA 1
ATOM 741 C C . ASN A 1 98 ? -10.015 3.322 28.221 1.00 94.69 98 ASN A C 1
ATOM 743 O O . ASN A 1 98 ? -9.417 3.662 29.240 1.00 94.69 98 ASN A O 1
ATOM 747 N N . SER A 1 99 ? -9.523 2.389 27.405 1.00 94.69 99 SER A N 1
ATOM 748 C CA . SER A 1 99 ? -8.212 1.765 27.567 1.00 94.69 99 SER A CA 1
ATOM 749 C C . SER A 1 99 ? -7.654 1.298 26.227 1.00 94.69 99 SER A C 1
ATOM 751 O O . SER A 1 99 ? -8.399 1.054 25.276 1.00 94.69 99 SER A O 1
ATOM 753 N N . THR A 1 100 ? -6.339 1.091 26.173 1.00 89.25 100 THR A N 1
ATOM 754 C CA . THR A 1 100 ? -5.659 0.518 25.003 1.00 89.25 100 THR A CA 1
ATOM 755 C C . THR A 1 100 ? -6.215 -0.858 24.637 1.00 89.25 100 THR A C 1
ATOM 757 O O . THR A 1 100 ? -6.434 -1.145 23.465 1.00 89.25 100 THR A O 1
ATOM 760 N N . VAL A 1 101 ? -6.497 -1.702 25.635 1.00 91.06 101 VAL A N 1
ATOM 761 C CA . VAL A 1 101 ? -7.050 -3.049 25.420 1.00 91.06 101 VAL A CA 1
ATOM 762 C C . VAL A 1 101 ? -8.435 -2.967 24.780 1.00 91.06 101 VAL A C 1
ATOM 764 O O . VAL A 1 101 ? -8.712 -3.659 23.802 1.00 91.06 101 VAL A O 1
ATOM 767 N N . GLU A 1 102 ? -9.291 -2.079 25.285 1.00 92.69 102 GLU A N 1
ATOM 768 C CA . GLU A 1 102 ? -10.616 -1.849 24.713 1.00 92.69 102 GLU A CA 1
ATOM 769 C C . GLU A 1 102 ? -10.531 -1.319 23.274 1.00 92.69 102 GLU A C 1
ATOM 771 O O . GLU A 1 102 ? -11.273 -1.781 22.405 1.00 92.69 102 GLU A O 1
ATOM 776 N N . ALA A 1 103 ? -9.598 -0.403 22.998 1.00 88.56 103 ALA A N 1
ATOM 777 C CA . ALA A 1 103 ? -9.372 0.123 21.655 1.00 88.56 103 ALA A CA 1
ATOM 778 C C . ALA A 1 103 ? -8.944 -0.981 20.672 1.00 88.56 103 ALA A C 1
ATOM 780 O O . ALA A 1 103 ? -9.464 -1.038 19.557 1.00 88.56 103 ALA A O 1
ATOM 781 N N . ILE A 1 104 ? -8.066 -1.899 21.094 1.00 86.69 104 ILE A N 1
ATOM 782 C CA . ILE A 1 104 ? -7.630 -3.046 20.282 1.00 86.69 104 ILE A CA 1
ATOM 783 C C . ILE A 1 104 ? -8.811 -3.967 19.954 1.00 86.69 104 ILE A C 1
ATOM 785 O O . ILE A 1 104 ? -9.010 -4.312 18.788 1.00 86.69 104 ILE A O 1
ATOM 789 N N . PHE A 1 105 ? -9.634 -4.335 20.944 1.00 88.06 105 PHE A N 1
ATOM 790 C CA . PHE A 1 105 ? -10.795 -5.202 20.705 1.00 88.06 105 PHE A CA 1
ATOM 791 C C . PHE A 1 105 ? -11.836 -4.551 19.790 1.00 88.06 105 PHE A C 1
ATOM 793 O O . PHE A 1 105 ? -12.374 -5.210 18.898 1.00 88.06 105 PHE A O 1
ATOM 800 N N . ARG A 1 106 ? -12.094 -3.250 19.963 1.00 89.69 106 ARG A N 1
ATOM 801 C CA . ARG A 1 106 ? -12.982 -2.489 19.071 1.00 89.69 106 ARG A CA 1
ATOM 802 C C . ARG A 1 106 ? -12.412 -2.416 17.654 1.00 89.69 106 ARG A C 1
ATOM 804 O O . ARG A 1 106 ? -13.150 -2.638 16.700 1.00 89.69 106 ARG A O 1
ATOM 811 N N . GLY A 1 107 ? -11.104 -2.204 17.508 1.00 85.75 107 GLY A N 1
ATOM 812 C CA . GLY A 1 107 ? -10.429 -2.260 16.213 1.00 85.75 107 GLY A CA 1
ATOM 813 C C . GLY A 1 107 ? -10.539 -3.632 15.542 1.00 85.75 107 GLY A C 1
ATOM 814 O O . GLY A 1 107 ? -10.839 -3.701 14.356 1.00 85.75 107 GLY A O 1
ATOM 815 N N . ALA A 1 108 ? -10.402 -4.732 16.287 1.00 83.62 108 ALA A N 1
ATOM 816 C CA . ALA A 1 108 ? -10.598 -6.079 15.746 1.00 83.62 108 ALA A CA 1
ATOM 817 C C . ALA A 1 108 ? -12.042 -6.318 15.258 1.00 83.62 108 ALA A C 1
ATOM 819 O O . ALA A 1 108 ? -12.255 -6.923 14.206 1.00 83.62 108 ALA A O 1
ATOM 820 N N . ALA A 1 109 ? -13.042 -5.810 15.987 1.00 87.00 109 ALA A N 1
ATOM 821 C CA . ALA A 1 109 ? -14.440 -5.875 15.561 1.00 87.00 109 ALA A CA 1
ATOM 822 C C . ALA A 1 109 ? -14.688 -5.070 14.274 1.00 87.00 109 ALA A C 1
ATOM 824 O O . ALA A 1 109 ? -15.356 -5.558 13.362 1.00 87.00 109 ALA A O 1
ATOM 825 N N . ILE A 1 110 ? -14.101 -3.874 14.172 1.00 87.56 110 ILE A N 1
ATOM 826 C CA . ILE A 1 110 ? -14.174 -3.031 12.972 1.00 87.56 110 ILE A CA 1
ATOM 827 C C . ILE A 1 110 ? -13.490 -3.720 11.795 1.00 87.56 110 ILE A C 1
ATOM 829 O O . ILE A 1 110 ? -14.085 -3.804 10.728 1.00 87.56 110 ILE A O 1
ATOM 833 N N . ALA A 1 111 ? -12.296 -4.282 11.992 1.00 85.38 111 ALA A N 1
ATOM 834 C CA . ALA A 1 111 ? -11.570 -5.011 10.956 1.00 85.38 111 ALA A CA 1
ATOM 835 C C . ALA A 1 111 ? -12.398 -6.163 10.371 1.00 85.38 111 ALA A C 1
ATOM 837 O O . ALA A 1 111 ? -12.426 -6.364 9.160 1.00 85.38 111 ALA A O 1
ATOM 838 N N . LYS A 1 112 ? -13.138 -6.883 11.222 1.00 82.81 112 LYS A N 1
ATOM 839 C CA . LYS A 1 112 ? -14.079 -7.916 10.778 1.00 82.81 112 LYS A CA 1
ATOM 840 C C . LYS A 1 112 ? -15.260 -7.339 9.987 1.00 82.81 112 LYS A C 1
ATOM 842 O O . LYS A 1 112 ? -15.695 -7.963 9.026 1.00 82.81 112 LYS A O 1
ATOM 847 N N . ALA A 1 113 ? -15.797 -6.190 10.399 1.00 85.25 113 ALA A N 1
ATOM 848 C CA . ALA A 1 113 ? -16.950 -5.559 9.755 1.00 85.25 113 ALA A CA 1
ATOM 849 C C . ALA A 1 113 ? -16.606 -4.912 8.402 1.00 85.25 113 ALA A C 1
ATOM 851 O O . ALA A 1 113 ? -17.434 -4.911 7.496 1.00 85.25 113 ALA A O 1
ATOM 852 N N . THR A 1 114 ? -15.395 -4.370 8.263 1.00 85.25 114 THR A N 1
ATOM 853 C CA . THR A 1 114 ? -14.948 -3.641 7.067 1.00 85.25 114 THR A CA 1
ATOM 854 C C . THR A 1 114 ? -14.073 -4.477 6.139 1.00 85.25 114 THR A C 1
ATOM 856 O O . THR A 1 114 ? -13.876 -4.098 4.988 1.00 85.25 114 THR A O 1
ATOM 859 N N . GLY A 1 115 ? -13.519 -5.589 6.627 1.00 83.56 115 GLY A N 1
ATOM 860 C CA . GLY A 1 115 ? -12.491 -6.357 5.928 1.00 83.56 115 GLY A CA 1
ATOM 861 C C . GLY A 1 115 ? -11.100 -5.712 5.964 1.00 83.56 115 GLY A C 1
ATOM 862 O O . GLY A 1 115 ? -10.195 -6.229 5.318 1.00 83.56 115 GLY A O 1
ATOM 863 N N . MET A 1 116 ? -10.910 -4.609 6.703 1.00 82.44 116 MET A N 1
ATOM 864 C CA . MET A 1 116 ? -9.634 -3.889 6.798 1.00 82.44 116 MET A CA 1
ATOM 865 C C . MET A 1 116 ? -8.828 -4.357 8.022 1.00 82.44 116 MET A C 1
ATOM 867 O O . MET A 1 116 ? -9.180 -3.996 9.149 1.00 82.44 116 MET A O 1
ATOM 871 N N . PRO A 1 117 ? -7.745 -5.136 7.862 1.00 82.44 117 PRO A N 1
ATOM 872 C CA . PRO A 1 117 ? -6.957 -5.606 8.997 1.00 82.44 117 PRO A CA 1
ATOM 873 C C . PRO A 1 117 ? -6.153 -4.448 9.614 1.00 82.44 117 PRO A C 1
ATOM 875 O O . PRO A 1 117 ? -5.287 -3.876 8.968 1.00 82.44 117 PRO A O 1
ATOM 878 N N . LEU A 1 118 ? -6.438 -4.095 10.875 1.00 77.44 118 LEU A N 1
ATOM 879 C CA . LEU A 1 118 ? -5.796 -2.949 11.549 1.00 77.44 118 LEU A CA 1
ATOM 880 C C . LEU A 1 118 ? -4.499 -3.306 12.290 1.00 77.44 118 LEU A C 1
ATOM 882 O O . LEU A 1 118 ? -3.542 -2.542 12.259 1.00 77.44 118 LEU A O 1
ATOM 886 N N . PHE A 1 119 ? -4.474 -4.444 12.989 1.00 78.19 119 PHE A N 1
ATOM 887 C CA . PHE A 1 119 ? -3.347 -4.829 13.860 1.00 78.19 119 PHE A CA 1
ATOM 888 C C . PHE A 1 119 ? -2.776 -6.202 13.523 1.00 78.19 119 PHE A C 1
ATOM 890 O O . PHE A 1 119 ? -1.578 -6.435 13.634 1.00 78.19 119 PHE A O 1
ATOM 897 N N . MET A 1 120 ? -3.658 -7.120 13.143 1.00 83.31 120 MET A N 1
ATOM 898 C CA . MET A 1 120 ? -3.340 -8.500 12.829 1.00 83.31 120 MET A CA 1
ATOM 899 C C . MET A 1 120 ? -4.296 -8.949 11.738 1.00 83.31 120 MET A C 1
ATOM 901 O O . MET A 1 120 ? -5.510 -8.748 11.851 1.00 83.31 120 MET A O 1
ATOM 905 N N . LYS A 1 121 ? -3.757 -9.567 10.696 1.00 84.19 121 LYS A N 1
ATOM 906 C CA . LYS A 1 121 ? -4.548 -10.250 9.686 1.00 84.19 121 LYS A CA 1
ATOM 907 C C . LYS A 1 121 ? -4.639 -11.715 10.087 1.00 84.19 121 LYS A C 1
ATOM 909 O O . LYS A 1 121 ? -3.632 -12.405 10.200 1.00 84.19 121 LYS A O 1
ATOM 914 N N . LEU A 1 122 ? -5.860 -12.177 10.329 1.00 84.88 122 LEU A N 1
ATOM 915 C CA . LEU A 1 122 ? -6.127 -13.591 10.554 1.00 84.88 122 LEU A CA 1
ATOM 916 C C . LEU A 1 122 ? -6.503 -14.223 9.219 1.00 84.88 122 LEU A C 1
ATOM 918 O O . LEU A 1 122 ? -7.497 -13.826 8.612 1.00 84.88 122 LEU A O 1
ATOM 922 N N . THR A 1 123 ? -5.708 -15.185 8.763 1.00 85.12 123 THR A N 1
ATOM 923 C CA . THR A 1 123 ? -5.947 -15.896 7.505 1.00 85.12 123 THR A CA 1
ATOM 924 C C . THR A 1 123 ? -5.980 -17.397 7.730 1.00 85.12 123 THR A C 1
ATOM 926 O O . THR A 1 123 ? -5.300 -17.924 8.606 1.00 85.12 123 THR A O 1
ATOM 929 N N . VAL A 1 124 ? -6.790 -18.093 6.941 1.00 91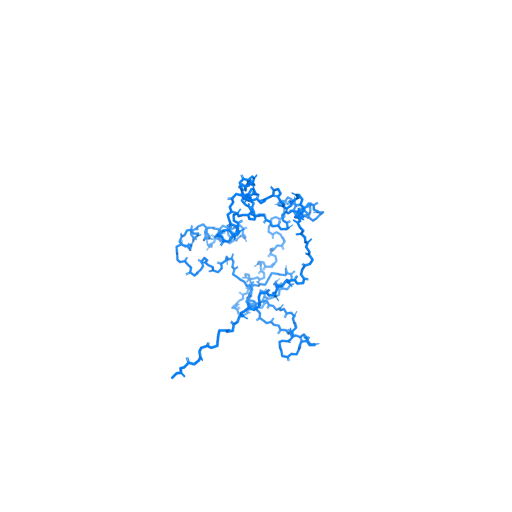.94 124 VAL A N 1
ATOM 930 C CA . VAL A 1 124 ? -6.838 -19.553 6.934 1.00 91.94 124 VAL A CA 1
ATOM 931 C C . VAL A 1 124 ? -6.120 -20.015 5.677 1.00 91.94 124 VAL A C 1
ATOM 933 O O . VAL A 1 124 ? -6.546 -19.692 4.570 1.00 91.94 124 VAL A O 1
ATOM 936 N N . SER A 1 125 ? -5.021 -20.742 5.854 1.00 94.44 125 SER A N 1
ATOM 937 C CA . SER A 1 125 ? -4.192 -21.254 4.758 1.00 94.44 125 SER A CA 1
ATOM 938 C C . SER A 1 125 ? -3.795 -22.705 5.025 1.00 94.44 125 SER A C 1
ATOM 940 O O . SER A 1 125 ? -4.085 -23.233 6.100 1.00 94.44 125 SER A O 1
ATOM 942 N N . GLY A 1 126 ? -3.189 -23.367 4.039 1.00 96.38 126 GLY A N 1
ATOM 943 C CA . GLY A 1 126 ? -2.688 -24.733 4.197 1.00 96.38 126 GLY A CA 1
ATOM 944 C C . GLY A 1 126 ? -1.671 -24.816 5.335 1.00 96.38 126 GLY A C 1
ATOM 945 O O . GLY A 1 126 ? -0.844 -23.919 5.481 1.00 96.38 126 GLY A O 1
ATOM 946 N N . ASP A 1 127 ? -1.753 -25.865 6.151 1.00 96.50 127 ASP A N 1
ATOM 947 C CA . ASP A 1 127 ? -0.805 -26.083 7.240 1.00 96.50 127 ASP A CA 1
ATOM 948 C C . ASP A 1 127 ? 0.564 -26.497 6.674 1.00 96.50 127 ASP A C 1
ATOM 950 O O . ASP A 1 127 ? 0.696 -27.503 5.977 1.00 96.50 127 ASP A O 1
ATOM 954 N N . ASN A 1 128 ? 1.601 -25.724 6.998 1.00 94.88 128 ASN A N 1
ATOM 955 C CA . ASN A 1 128 ? 2.980 -25.998 6.587 1.00 94.88 128 ASN A CA 1
ATOM 956 C C . ASN A 1 128 ? 3.505 -27.352 7.099 1.00 94.88 128 ASN A C 1
ATOM 958 O O . ASN A 1 128 ? 4.417 -27.912 6.493 1.00 94.88 128 ASN A O 1
ATOM 962 N N . ALA A 1 129 ? 2.966 -27.869 8.210 1.00 96.06 129 ALA A N 1
ATOM 963 C CA . ALA A 1 129 ? 3.332 -29.178 8.750 1.00 96.06 129 ALA A CA 1
ATOM 964 C C . ALA A 1 129 ? 2.534 -30.335 8.117 1.00 96.06 129 ALA A C 1
ATOM 966 O O . ALA A 1 129 ? 3.019 -31.466 8.084 1.00 96.06 129 ALA A O 1
ATOM 967 N N . ASP A 1 130 ? 1.327 -30.063 7.613 1.00 96.62 130 ASP A N 1
ATOM 968 C CA . ASP A 1 130 ? 0.437 -31.036 6.975 1.00 96.62 130 ASP A CA 1
ATOM 969 C C . ASP A 1 130 ? -0.438 -30.345 5.919 1.00 96.62 130 ASP A C 1
ATOM 971 O O . ASP A 1 130 ? -1.528 -29.846 6.204 1.00 96.62 130 ASP A O 1
ATOM 975 N N . ALA A 1 131 ? 0.009 -30.381 4.661 1.00 94.62 131 ALA A N 1
ATOM 976 C CA . ALA A 1 131 ? -0.674 -29.722 3.547 1.00 94.62 131 ALA A CA 1
ATOM 977 C C . ALA A 1 131 ? -2.089 -30.270 3.246 1.00 94.62 131 ALA A C 1
ATOM 979 O O . ALA A 1 131 ? -2.778 -29.732 2.380 1.00 94.62 131 ALA A O 1
ATOM 980 N N . THR A 1 132 ? -2.546 -31.330 3.930 1.00 97.19 132 THR A N 1
ATOM 981 C CA . THR A 1 132 ? -3.932 -31.827 3.836 1.00 97.19 132 THR A CA 1
ATOM 982 C C . THR A 1 132 ? -4.904 -31.093 4.764 1.00 97.19 132 THR A C 1
ATOM 984 O O . THR A 1 132 ? -6.115 -31.322 4.700 1.00 97.19 132 THR A O 1
ATOM 987 N N . ARG A 1 133 ? -4.396 -30.204 5.626 1.00 97.06 133 ARG A N 1
ATOM 988 C CA . ARG A 1 133 ? -5.170 -29.439 6.606 1.00 97.06 133 ARG A CA 1
ATOM 989 C C . ARG A 1 133 ? -5.042 -27.945 6.369 1.00 97.06 133 ARG A C 1
ATOM 991 O O . ARG A 1 133 ? -4.112 -27.465 5.728 1.00 97.06 133 ARG A O 1
ATOM 998 N N . TYR A 1 134 ? -5.978 -27.215 6.961 1.00 97.06 134 TYR A N 1
ATOM 999 C CA . TYR A 1 134 ? -5.884 -25.773 7.103 1.00 97.06 134 TYR A CA 1
ATOM 1000 C C . TYR A 1 134 ? -5.478 -25.412 8.529 1.00 97.06 134 TYR A C 1
ATOM 1002 O O . TYR A 1 134 ? -5.946 -26.029 9.489 1.00 97.06 134 TYR A O 1
ATOM 1010 N N . ALA A 1 135 ? -4.673 -24.366 8.656 1.00 96.19 135 ALA A N 1
ATOM 1011 C CA . ALA A 1 135 ? -4.332 -23.733 9.917 1.00 96.19 135 ALA A CA 1
ATOM 1012 C C . ALA A 1 135 ? -4.733 -22.252 9.894 1.00 96.19 135 ALA A C 1
ATOM 1014 O O . ALA A 1 135 ? -4.834 -21.619 8.839 1.00 96.19 135 ALA A O 1
ATOM 1015 N N . LEU A 1 136 ? -4.988 -21.708 11.085 1.00 94.25 136 LEU A N 1
ATOM 1016 C CA . LEU A 1 136 ? -5.192 -20.278 11.277 1.00 94.25 136 LEU A CA 1
ATOM 1017 C C . LEU A 1 136 ? -3.830 -19.609 11.481 1.00 94.25 136 LEU A C 1
ATOM 1019 O O . LEU A 1 136 ? -3.116 -19.937 12.427 1.00 94.25 136 LEU A O 1
ATOM 1023 N N . TYR A 1 137 ? -3.512 -18.645 10.626 1.00 90.69 137 TYR A N 1
ATOM 1024 C CA . TYR A 1 137 ? -2.293 -17.851 10.675 1.00 90.69 137 TYR A CA 1
ATOM 1025 C C . TYR A 1 137 ? -2.592 -16.430 11.135 1.00 90.69 137 TYR A C 1
ATOM 1027 O O . TYR A 1 137 ? -3.590 -15.820 10.743 1.00 90.69 137 TYR A O 1
ATOM 1035 N N . ALA A 1 138 ? -1.695 -15.918 11.970 1.00 89.88 138 ALA A N 1
ATOM 1036 C CA . ALA A 1 138 ? -1.664 -14.540 12.417 1.00 89.88 138 ALA A CA 1
ATOM 1037 C C . ALA A 1 138 ? -0.520 -13.834 11.670 1.00 89.88 138 ALA A C 1
ATOM 1039 O O . ALA A 1 138 ? 0.649 -14.133 11.907 1.00 89.88 138 ALA A O 1
ATOM 1040 N N . GLU A 1 139 ? -0.866 -12.943 10.741 1.00 87.44 139 GLU A N 1
ATOM 1041 C CA . GLU A 1 139 ? 0.065 -12.223 9.869 1.00 87.44 139 GLU A CA 1
ATOM 1042 C C . GLU A 1 139 ? 0.073 -10.717 10.157 1.00 87.44 139 GLU A C 1
ATOM 1044 O O . GLU A 1 139 ? -0.950 -10.116 10.503 1.00 87.44 139 GLU A O 1
ATOM 1049 N N . HIS A 1 140 ? 1.223 -10.077 9.933 1.00 86.56 140 HIS A N 1
ATOM 1050 C CA . HIS A 1 140 ? 1.304 -8.619 9.909 1.00 86.56 140 HIS A CA 1
ATOM 1051 C C . HIS A 1 140 ? 0.360 -8.060 8.817 1.00 86.56 140 HIS A C 1
ATOM 1053 O O . HIS A 1 140 ? 0.363 -8.585 7.702 1.00 86.56 140 HIS A O 1
ATOM 1059 N N . PRO A 1 141 ? -0.458 -7.023 9.097 1.00 84.62 141 PRO A N 1
ATOM 1060 C CA . PRO A 1 141 ? -1.483 -6.535 8.164 1.00 84.62 141 PRO A CA 1
ATOM 1061 C C . PRO A 1 141 ? -0.923 -5.841 6.910 1.00 84.62 141 PRO A C 1
ATOM 1063 O O . PRO A 1 141 ? -1.689 -5.540 5.997 1.00 84.62 141 PRO A O 1
ATOM 1066 N N . GLY A 1 142 ? 0.390 -5.621 6.856 1.00 86.06 142 GLY A N 1
ATOM 1067 C CA . GLY A 1 142 ? 1.069 -4.841 5.828 1.00 86.06 142 GLY A CA 1
ATOM 1068 C C . GLY A 1 142 ? 1.381 -3.430 6.321 1.00 86.06 142 GLY A C 1
ATOM 1069 O O . GLY A 1 142 ? 0.803 -2.949 7.298 1.00 86.06 142 GLY A O 1
ATOM 1070 N N . LEU A 1 143 ? 2.320 -2.779 5.641 1.00 87.62 143 LEU A N 1
ATOM 1071 C CA . LEU A 1 143 ? 2.700 -1.400 5.916 1.00 87.62 143 LEU A CA 1
ATOM 1072 C C . LEU A 1 143 ? 1.852 -0.435 5.068 1.00 87.62 143 LEU A C 1
ATOM 1074 O O . LEU A 1 143 ? 1.428 -0.790 3.968 1.00 87.62 143 LEU A O 1
ATOM 1078 N N . PRO A 1 144 ? 1.600 0.795 5.553 1.00 86.94 144 PRO A N 1
ATOM 1079 C CA . PRO A 1 144 ? 0.846 1.805 4.803 1.00 86.94 144 PRO A CA 1
ATOM 1080 C C . PRO A 1 144 ? 1.590 2.330 3.563 1.00 86.94 144 PRO A C 1
ATOM 1082 O O . PRO A 1 144 ? 0.980 2.977 2.717 1.00 86.94 144 PRO A O 1
ATOM 1085 N N . LEU A 1 145 ? 2.894 2.066 3.469 1.00 90.25 145 LEU A N 1
ATOM 1086 C CA . LEU A 1 145 ? 3.760 2.348 2.326 1.00 90.25 145 LEU A CA 1
ATOM 1087 C C . LEU A 1 145 ? 4.615 1.108 2.044 1.00 90.25 145 LEU A C 1
ATOM 1089 O O . LEU A 1 145 ? 4.720 0.228 2.900 1.00 90.25 145 LEU A O 1
ATOM 1093 N N . GLU A 1 146 ? 5.246 1.047 0.873 1.00 89.88 146 GLU A N 1
ATOM 1094 C CA . GLU A 1 146 ? 6.222 -0.006 0.581 1.00 89.88 146 GLU A CA 1
ATOM 1095 C C . GLU A 1 146 ? 7.375 0.019 1.593 1.00 89.88 146 GLU A C 1
ATOM 1097 O O . GLU A 1 146 ? 7.832 1.083 2.014 1.00 89.88 146 GLU A O 1
ATOM 1102 N N . GLU A 1 147 ? 7.850 -1.167 1.971 1.00 91.19 147 GLU A N 1
ATOM 1103 C CA . GLU A 1 147 ? 8.867 -1.364 3.011 1.00 91.19 147 GLU A CA 1
ATOM 1104 C C . GLU A 1 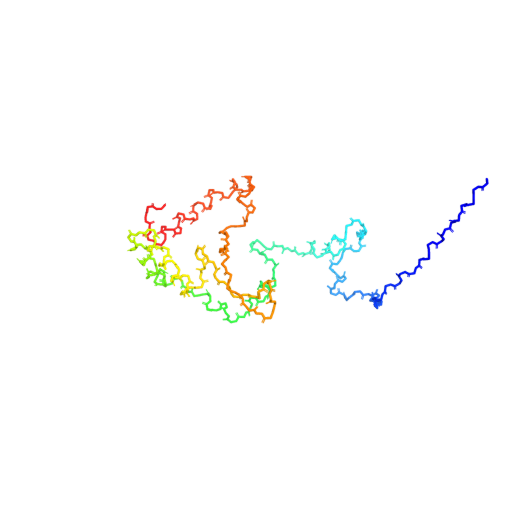147 ? 10.144 -0.551 2.753 1.00 91.19 147 GLU A C 1
ATOM 1106 O O . GLU A 1 147 ? 10.687 0.054 3.677 1.00 91.19 147 GLU A O 1
ATOM 1111 N N . ILE A 1 148 ? 10.537 -0.408 1.483 1.00 92.81 148 ILE A N 1
ATOM 1112 C CA . ILE A 1 148 ? 11.727 0.342 1.064 1.00 92.81 148 ILE A CA 1
ATOM 1113 C C . ILE A 1 148 ? 11.718 1.802 1.541 1.00 92.81 148 ILE A C 1
ATOM 1115 O O . ILE A 1 148 ? 12.769 2.365 1.830 1.00 92.81 148 ILE A O 1
ATOM 1119 N N . PHE A 1 149 ? 10.544 2.425 1.688 1.00 93.12 149 PHE A N 1
ATOM 1120 C CA . PHE A 1 149 ? 10.448 3.794 2.196 1.00 93.12 149 PHE A CA 1
ATOM 1121 C C . PHE A 1 149 ? 10.774 3.906 3.683 1.00 93.12 149 PHE A C 1
ATOM 1123 O O . PHE A 1 149 ? 11.055 5.006 4.144 1.00 93.12 149 PHE A O 1
ATOM 1130 N N . PHE A 1 150 ? 10.714 2.812 4.441 1.00 91.38 150 PHE A N 1
ATOM 1131 C CA . PHE A 1 150 ? 11.085 2.785 5.856 1.00 91.38 150 PHE A CA 1
ATOM 1132 C C . PHE A 1 150 ? 12.520 2.297 6.072 1.00 91.38 150 PHE A C 1
ATOM 1134 O O . PHE A 1 150 ? 13.119 2.618 7.098 1.00 91.38 150 PHE A O 1
ATOM 1141 N N . GLU A 1 151 ? 13.072 1.551 5.116 1.00 93.62 151 GLU A N 1
ATOM 1142 C CA . GLU A 1 151 ? 14.442 1.036 5.166 1.00 93.62 151 GLU A CA 1
ATOM 1143 C C . GLU A 1 151 ? 15.466 2.016 4.580 1.00 93.62 151 GLU A C 1
ATOM 1145 O O . GLU A 1 151 ? 16.564 2.140 5.122 1.00 93.62 151 GLU A O 1
ATOM 1150 N N . GLU A 1 152 ? 15.107 2.748 3.518 1.00 95.75 152 GLU A N 1
ATOM 1151 C CA . GLU A 1 152 ? 16.011 3.641 2.788 1.00 95.75 152 GLU A CA 1
ATOM 1152 C C . GLU A 1 152 ? 15.822 5.117 3.188 1.00 95.75 152 GLU A C 1
ATOM 1154 O O . GLU A 1 152 ? 14.846 5.761 2.777 1.00 95.75 152 GLU A O 1
ATOM 1159 N N . PRO A 1 153 ? 16.777 5.732 3.919 1.00 95.19 153 PRO A N 1
ATOM 1160 C CA . PRO A 1 153 ? 16.615 7.090 4.444 1.00 95.19 153 PRO A CA 1
ATOM 1161 C C . PRO A 1 153 ? 16.416 8.156 3.364 1.00 95.19 153 PRO A C 1
ATOM 1163 O O . PRO A 1 153 ? 15.729 9.151 3.591 1.00 95.19 153 PRO A O 1
ATOM 1166 N N . VAL A 1 154 ? 17.016 7.962 2.186 1.00 96.50 154 VAL A N 1
ATOM 1167 C CA . VAL A 1 154 ? 16.904 8.902 1.060 1.00 96.50 154 VAL A CA 1
ATOM 1168 C C . VAL A 1 154 ? 15.481 8.913 0.503 1.00 96.50 154 VAL A C 1
ATOM 1170 O O . VAL A 1 154 ? 14.946 9.984 0.217 1.00 96.50 154 VAL A O 1
ATOM 1173 N N . LEU A 1 155 ? 14.855 7.739 0.386 1.00 94.50 155 LEU A N 1
ATOM 1174 C CA . LEU A 1 155 ? 13.478 7.623 -0.085 1.00 94.50 155 LEU A CA 1
ATOM 1175 C C . LEU A 1 155 ? 12.499 8.146 0.966 1.00 94.50 155 LEU A C 1
ATOM 1177 O O . LEU A 1 155 ? 11.603 8.914 0.617 1.00 94.50 155 LEU A O 1
ATOM 1181 N N . TRP A 1 156 ? 12.708 7.818 2.248 1.00 96.06 156 TRP A N 1
ATOM 1182 C CA . TRP A 1 156 ? 11.902 8.371 3.339 1.00 96.06 156 TRP A CA 1
ATOM 1183 C C . TRP A 1 156 ? 11.925 9.900 3.342 1.00 96.06 156 TRP A C 1
ATOM 1185 O O . TRP A 1 156 ? 10.876 10.541 3.352 1.00 96.06 156 TRP A O 1
ATOM 1195 N N . ALA A 1 157 ? 13.117 10.498 3.267 1.00 96.31 157 ALA A N 1
ATOM 1196 C CA . ALA A 1 157 ? 13.278 11.948 3.288 1.00 96.31 157 ALA A CA 1
ATOM 1197 C C . ALA A 1 157 ? 12.541 12.644 2.129 1.00 96.31 157 ALA A C 1
ATOM 1199 O O . ALA A 1 157 ? 12.085 13.777 2.289 1.00 96.31 157 ALA A O 1
ATOM 1200 N N . ALA A 1 158 ? 12.389 11.973 0.982 1.00 95.00 158 ALA A N 1
ATOM 1201 C CA . ALA A 1 158 ? 11.654 12.502 -0.163 1.00 95.00 158 ALA A CA 1
ATOM 1202 C C . ALA A 1 158 ? 10.131 12.549 0.062 1.00 95.00 158 ALA A C 1
ATOM 1204 O O . ALA A 1 158 ? 9.462 13.421 -0.495 1.00 95.00 158 ALA A O 1
ATOM 1205 N N . ILE A 1 159 ? 9.579 11.645 0.880 1.00 94.94 159 ILE A N 1
ATOM 1206 C CA . ILE A 1 159 ? 8.125 11.483 1.047 1.00 94.94 159 ILE A CA 1
ATOM 1207 C C . ILE A 1 159 ? 7.602 11.807 2.451 1.00 94.94 159 ILE A C 1
ATOM 1209 O O . ILE A 1 159 ? 6.394 11.935 2.631 1.00 94.94 159 ILE A O 1
ATOM 1213 N N . GLU A 1 160 ? 8.472 11.959 3.450 1.00 95.12 160 GLU A N 1
ATOM 1214 C CA . GLU A 1 160 ? 8.067 12.085 4.853 1.00 95.12 160 GLU A CA 1
ATOM 1215 C C . GLU A 1 160 ? 7.098 13.252 5.063 1.00 95.12 160 GLU A C 1
ATOM 1217 O O . GLU A 1 160 ? 6.039 13.090 5.671 1.00 95.12 160 GLU A O 1
ATOM 1222 N N . LYS A 1 161 ? 7.454 14.434 4.550 1.00 96.12 161 LYS A N 1
ATOM 1223 C CA . LYS A 1 161 ? 6.631 15.637 4.690 1.00 96.12 161 LYS A CA 1
ATOM 1224 C C . LYS A 1 161 ? 5.233 15.453 4.074 1.00 96.12 161 LYS A C 1
ATOM 1226 O O . LYS A 1 161 ? 4.266 15.584 4.826 1.00 96.12 161 LYS A O 1
ATOM 1231 N N . PRO A 1 162 ? 5.085 15.124 2.774 1.00 94.81 162 PRO A N 1
ATOM 1232 C CA . PRO A 1 162 ? 3.760 14.930 2.189 1.00 94.81 162 PRO A CA 1
ATOM 1233 C C . PRO A 1 162 ? 2.995 13.758 2.822 1.00 94.81 162 PRO A C 1
ATOM 1235 O O . PRO A 1 162 ? 1.777 13.837 2.960 1.00 94.81 162 PRO A O 1
ATOM 1238 N N . TYR A 1 163 ? 3.675 12.701 3.279 1.00 94.50 163 TYR A N 1
ATOM 1239 C CA . TYR A 1 163 ? 3.027 11.591 3.981 1.00 94.50 163 TYR A CA 1
ATOM 1240 C C . TYR A 1 163 ? 2.434 12.021 5.332 1.00 94.50 163 TYR A C 1
ATOM 1242 O O . TYR A 1 163 ? 1.289 11.692 5.651 1.00 94.50 163 TYR A O 1
ATOM 1250 N N . ARG A 1 164 ? 3.168 12.819 6.116 1.00 94.62 164 ARG A N 1
ATOM 1251 C CA . ARG A 1 164 ? 2.662 13.390 7.375 1.00 94.62 164 ARG A CA 1
ATOM 1252 C C . ARG A 1 164 ? 1.504 14.358 7.137 1.00 94.62 164 ARG A C 1
ATOM 1254 O O . ARG A 1 164 ? 0.514 14.301 7.863 1.00 94.62 164 ARG A O 1
ATOM 1261 N N . GLU A 1 165 ? 1.600 15.204 6.112 1.00 95.12 165 GLU A N 1
ATOM 1262 C CA . GLU A 1 165 ? 0.519 16.116 5.712 1.00 95.12 165 GLU A CA 1
ATOM 1263 C C . GLU A 1 165 ? -0.742 15.349 5.285 1.00 95.12 165 GLU A C 1
ATOM 1265 O O . GLU A 1 165 ? -1.851 15.712 5.685 1.00 95.12 165 GLU A O 1
ATOM 1270 N N . TYR A 1 166 ? -0.584 14.251 4.539 1.00 94.44 166 TYR A N 1
ATOM 1271 C CA . TYR A 1 166 ? -1.680 13.362 4.154 1.00 94.44 166 TYR A CA 1
ATOM 1272 C C . TYR A 1 166 ? -2.386 12.763 5.376 1.00 94.44 166 TYR A C 1
ATOM 1274 O O . TYR A 1 166 ? -3.617 12.812 5.467 1.00 94.44 166 TYR A O 1
ATOM 1282 N N . ILE A 1 167 ? -1.619 12.249 6.344 1.00 92.00 167 ILE A N 1
ATOM 1283 C CA . ILE A 1 167 ? -2.165 11.703 7.592 1.00 92.00 167 ILE A CA 1
ATOM 1284 C C . ILE A 1 167 ? -2.947 12.786 8.347 1.00 92.00 167 ILE A C 1
ATOM 1286 O O . ILE A 1 167 ? -4.126 12.586 8.644 1.00 92.00 167 ILE A O 1
ATOM 1290 N N . ALA A 1 168 ? -2.333 13.943 8.611 1.00 92.75 168 ALA A N 1
ATOM 1291 C CA . ALA A 1 168 ? -2.962 15.033 9.362 1.00 92.75 168 ALA A CA 1
ATOM 1292 C C . ALA A 1 168 ? -4.255 15.530 8.691 1.00 92.75 168 ALA A C 1
ATOM 1294 O O . ALA A 1 168 ? -5.295 15.689 9.340 1.00 92.75 168 ALA A O 1
ATOM 1295 N N . THR A 1 169 ? -4.229 15.688 7.364 1.00 93.44 169 THR A N 1
ATOM 1296 C CA . THR A 1 169 ? -5.402 16.084 6.573 1.00 93.44 169 THR A CA 1
ATOM 1297 C C . THR A 1 169 ? -6.518 15.049 6.685 1.00 93.44 169 THR A C 1
ATOM 1299 O O . THR A 1 169 ? -7.674 15.406 6.907 1.00 93.44 169 THR A O 1
ATOM 1302 N N . THR A 1 170 ? -6.184 13.761 6.598 1.00 90.69 170 THR A N 1
ATOM 1303 C CA . THR A 1 170 ? -7.158 12.667 6.710 1.00 90.69 170 THR A CA 1
ATOM 1304 C C . THR A 1 170 ? -7.830 12.650 8.083 1.00 90.69 170 THR A C 1
ATOM 1306 O O . THR A 1 170 ? -9.053 12.545 8.170 1.00 90.69 170 THR A O 1
ATOM 1309 N N . PHE A 1 171 ? -7.064 12.819 9.165 1.00 89.25 171 PHE A N 1
ATOM 1310 C CA . PHE A 1 171 ? -7.629 12.909 10.515 1.00 89.25 171 PHE A CA 1
ATOM 1311 C C . PHE A 1 171 ? -8.513 14.148 10.701 1.00 89.25 171 PHE A C 1
ATOM 1313 O O . PHE A 1 171 ? -9.592 14.044 11.293 1.00 89.25 171 PHE A O 1
ATOM 1320 N N . THR A 1 172 ? -8.101 15.287 10.143 1.00 89.19 172 THR A N 1
ATOM 1321 C CA . THR A 1 172 ? -8.890 16.526 10.157 1.00 89.19 172 THR A CA 1
ATOM 1322 C C . THR A 1 172 ? -10.227 16.331 9.446 1.00 89.19 172 THR A C 1
ATOM 1324 O O . THR A 1 172 ? -11.279 16.629 10.012 1.00 89.19 172 THR A O 1
ATOM 1327 N N . LEU A 1 173 ? -10.209 15.752 8.241 1.00 88.75 173 LEU A N 1
ATOM 1328 C CA . LEU A 1 173 ? -11.418 15.429 7.476 1.00 88.75 173 LEU A CA 1
ATOM 1329 C C . LEU A 1 173 ? -12.313 14.417 8.199 1.00 88.75 173 LEU A C 1
ATOM 1331 O O . LEU A 1 173 ? -13.532 14.499 8.083 1.00 88.75 173 LEU A O 1
ATOM 1335 N N . ALA A 1 174 ? -11.732 13.511 8.988 1.00 86.81 174 ALA A N 1
ATOM 1336 C CA . ALA A 1 174 ? -12.466 12.579 9.840 1.00 86.81 174 ALA A CA 1
ATOM 1337 C C . ALA A 1 174 ? -13.047 13.227 11.116 1.00 86.81 174 ALA A C 1
ATOM 1339 O O . ALA A 1 174 ? -13.612 12.522 11.954 1.00 86.81 174 ALA A O 1
ATOM 1340 N N . GLY A 1 175 ? -12.916 14.544 11.304 1.00 82.81 175 GLY A N 1
ATOM 1341 C CA . GLY A 1 175 ? -13.472 15.274 12.447 1.00 82.81 175 GLY A CA 1
ATOM 1342 C C . GLY A 1 175 ? -12.569 15.308 13.683 1.00 82.81 175 GLY A C 1
ATOM 1343 O O . GLY A 1 175 ? -13.066 15.503 14.792 1.00 82.81 175 GLY A O 1
ATOM 1344 N N . ARG A 1 176 ? -11.255 15.102 13.523 1.00 78.19 176 ARG A N 1
ATOM 1345 C CA . ARG A 1 176 ? -10.262 15.258 14.594 1.00 78.19 176 ARG A CA 1
ATOM 1346 C C . ARG A 1 176 ? -9.429 16.518 14.353 1.00 78.19 176 ARG A C 1
ATOM 1348 O O . ARG A 1 176 ? -8.523 16.511 13.532 1.00 78.19 176 ARG A O 1
ATOM 1355 N N . ALA A 1 177 ? -9.775 17.598 15.049 1.00 61.31 177 ALA A N 1
ATOM 1356 C CA . ALA A 1 177 ? -9.217 18.934 14.819 1.00 61.31 177 ALA A CA 1
ATOM 1357 C C . ALA A 1 177 ? -7.798 19.154 15.394 1.00 61.31 177 ALA A C 1
ATOM 1359 O O . ALA A 1 177 ? -7.232 20.225 15.199 1.00 61.31 177 ALA A O 1
ATOM 1360 N N . ASP A 1 178 ? -7.244 18.176 16.118 1.00 59.38 178 ASP A N 1
ATOM 1361 C CA . ASP A 1 178 ? -5.996 18.253 16.892 1.00 59.38 178 ASP A CA 1
ATOM 1362 C C . ASP A 1 178 ? -4.918 17.237 16.450 1.00 59.38 178 ASP A C 1
ATOM 1364 O O . ASP A 1 178 ? -4.059 16.869 17.252 1.00 59.38 178 ASP A O 1
ATOM 1368 N N . ALA A 1 179 ? -4.989 16.745 15.207 1.00 51.88 179 ALA A N 1
ATOM 1369 C CA . ALA A 1 179 ? -4.087 15.721 14.664 1.00 51.88 179 ALA A CA 1
ATOM 1370 C C . ALA A 1 179 ? -2.833 16.283 13.980 1.00 51.88 179 ALA A C 1
ATOM 1372 O O . ALA A 1 179 ? -2.938 17.331 13.304 1.00 51.88 179 ALA A O 1
#

Sequence (179 aa):
MVKIIVAALSAAVASAFGTISELPREISSLMDETVDPCTDFYSYSCGTWQNNTLLYDNQNINVHTVLAADKLVEKLLMPNTLGLAPIEDHLKAIRSANSTVEAIFRGAAIAKATGMPLFMKLTVSGDNADATRYALYAEHPGLPLEEIFFEEPVLWAAIEKPYREYIATTFTLAGRADA

Radius of gyration: 27.93 Å; chains: 1; bounding box: 78×60×64 Å

Foldseek 3Di:
DDDDDDDDDDPDPPDPDPCPVDDPPVQCQQADCVDDCVVPVPCRRHVNVVVPDDDDPPDDDDPCVVVVPDPVVVVVPDDCPCQCVVCLVLVVCLVPDPDPVSNVVSLVVVCVVPVQNDAWDWDWAQDPVHNVDIDIDTDGSDDPDPPCLVVPVVNVVVCVVVVVVVVQVVCVSNVNVPD

InterPro domains:
  IPR000718 Peptidase M13 [PS51885] (13-179)
  IPR008753 Peptidase M13, N-terminal domain [PF05649] (80-176)
  IPR024079 Metallopeptidase, catalytic domain superfamily [G3DSA:3.40.390.10] (26-61)
  IPR042089 Peptidase M13, domain 2 [G3DSA:1.10.1380.10] (79-179)

Organism: Aphanomyces astaci (NCBI:txid112090)